Protein AF-A0A7J6T6F9-F1 (afdb_monomer)

Organism: Perkinsus olseni (NCBI:txid32597)

Mean predicted aligned error: 15.43 Å

Structure (mmCIF, N/CA/C/O backbone):
data_AF-A0A7J6T6F9-F1
#
_entry.id   AF-A0A7J6T6F9-F1
#
loop_
_atom_site.group_PDB
_atom_site.id
_atom_site.type_symbol
_atom_site.label_atom_id
_atom_site.label_alt_id
_atom_site.label_comp_id
_atom_site.label_asym_id
_atom_site.label_entity_id
_atom_site.label_seq_id
_atom_site.pdbx_PDB_ins_code
_atom_site.Cartn_x
_atom_site.Cartn_y
_atom_site.Cartn_z
_atom_site.occupancy
_atom_site.B_iso_or_equiv
_atom_site.auth_seq_id
_atom_site.auth_comp_id
_atom_site.auth_asym_id
_atom_site.auth_atom_id
_atom_site.pdbx_PDB_model_num
ATOM 1 N N . MET A 1 1 ? -1.668 -0.392 3.401 1.00 80.00 1 MET A N 1
ATOM 2 C CA . MET A 1 1 ? -1.603 -1.669 4.149 1.00 80.00 1 MET A CA 1
ATOM 3 C C . MET A 1 1 ? -0.186 -2.228 4.207 1.00 80.00 1 MET A C 1
ATOM 5 O O . MET A 1 1 ? 0.328 -2.312 5.306 1.00 80.00 1 MET A O 1
ATOM 9 N N . TYR A 1 2 ? 0.466 -2.540 3.078 1.00 86.12 2 TYR A N 1
ATOM 10 C CA . TYR A 1 2 ? 1.845 -3.069 3.055 1.00 86.12 2 TYR A CA 1
ATOM 11 C C . TYR A 1 2 ? 2.822 -2.257 3.925 1.00 86.12 2 TYR A C 1
ATOM 13 O O . TYR A 1 2 ? 3.372 -2.763 4.895 1.00 86.12 2 TYR A O 1
ATOM 21 N N . ILE A 1 3 ? 2.905 -0.954 3.649 1.00 82.88 3 ILE A N 1
ATOM 22 C CA . ILE A 1 3 ? 3.746 0.001 4.383 1.00 82.88 3 ILE A CA 1
ATOM 23 C C . ILE A 1 3 ? 3.411 0.053 5.879 1.00 82.88 3 ILE A C 1
ATOM 25 O O . ILE A 1 3 ? 4.302 0.201 6.700 1.00 82.88 3 ILE A O 1
ATOM 29 N N . LEU A 1 4 ? 2.136 -0.083 6.254 1.00 80.56 4 LEU A N 1
ATOM 30 C CA . LEU A 1 4 ? 1.734 -0.019 7.663 1.00 80.56 4 LEU A CA 1
ATOM 31 C C . LEU A 1 4 ? 2.262 -1.215 8.462 1.00 80.56 4 LEU A C 1
ATOM 33 O O . LEU A 1 4 ? 2.465 -1.095 9.663 1.00 80.56 4 LEU A O 1
ATOM 37 N N . LEU A 1 5 ? 2.462 -2.361 7.805 1.00 81.56 5 LEU A N 1
ATOM 38 C CA . LEU A 1 5 ? 2.899 -3.589 8.461 1.00 81.56 5 LEU A CA 1
ATOM 39 C C . LEU A 1 5 ? 4.427 -3.710 8.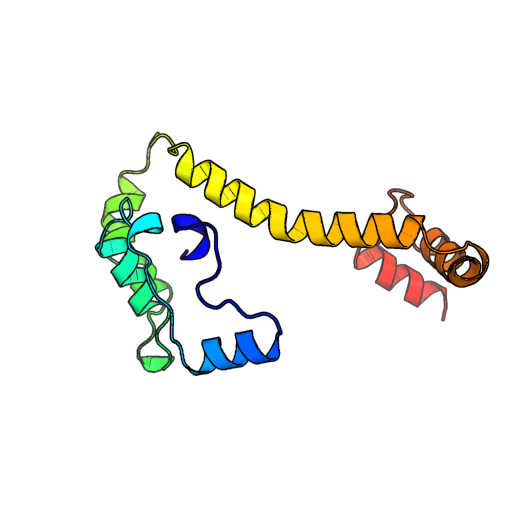522 1.00 81.56 5 LEU A C 1
ATOM 41 O O . LEU A 1 5 ? 4.932 -4.212 9.519 1.00 81.56 5 LEU A O 1
ATOM 45 N N . CYS A 1 6 ? 5.159 -3.231 7.509 1.00 80.38 6 CYS A N 1
ATOM 46 C CA . CYS A 1 6 ? 6.621 -3.388 7.440 1.00 80.38 6 CYS A CA 1
ATOM 47 C C . CYS A 1 6 ? 7.429 -2.079 7.351 1.00 80.38 6 CYS A C 1
ATOM 49 O O . CYS A 1 6 ? 8.649 -2.127 7.384 1.00 80.38 6 CYS A O 1
ATOM 51 N N . GLY A 1 7 ? 6.787 -0.913 7.222 1.00 77.19 7 GLY A N 1
ATOM 52 C CA . GLY A 1 7 ? 7.449 0.401 7.246 1.00 77.19 7 GLY A CA 1
ATOM 53 C C . GLY A 1 7 ? 8.022 0.908 5.915 1.00 77.19 7 GLY A C 1
ATOM 54 O O . GLY A 1 7 ? 8.529 2.025 5.875 1.00 77.19 7 GLY A O 1
ATOM 55 N N . TYR A 1 8 ? 7.920 0.150 4.817 1.00 80.44 8 TYR A N 1
ATOM 56 C CA . TYR A 1 8 ? 8.473 0.521 3.502 1.00 80.44 8 TYR A CA 1
ATOM 57 C C . TYR A 1 8 ? 7.535 0.159 2.337 1.00 80.44 8 TYR A C 1
ATOM 59 O O . TYR A 1 8 ? 6.661 -0.700 2.495 1.00 80.44 8 TYR A O 1
ATOM 67 N N . PRO A 1 9 ? 7.648 0.823 1.166 1.00 85.19 9 PRO A N 1
ATOM 68 C CA . PRO A 1 9 ? 6.782 0.549 0.022 1.00 85.19 9 PRO A CA 1
ATOM 69 C C . PRO A 1 9 ? 7.072 -0.821 -0.613 1.00 85.19 9 PRO A C 1
ATOM 71 O O . PRO A 1 9 ? 8.226 -1.241 -0.667 1.00 85.19 9 PRO A O 1
ATOM 74 N N . PRO A 1 10 ? 6.049 -1.510 -1.155 1.00 86.38 10 PRO A N 1
ATOM 75 C CA . PRO A 1 10 ? 6.233 -2.794 -1.839 1.00 86.38 10 PRO A CA 1
ATOM 76 C C . PRO A 1 10 ? 7.043 -2.678 -3.137 1.00 86.38 10 PRO A C 1
ATOM 78 O O . PRO A 1 10 ? 7.646 -3.655 -3.570 1.00 86.38 10 PRO A O 1
ATOM 81 N N . PHE A 1 11 ? 7.066 -1.488 -3.745 1.00 89.12 11 PHE A N 1
ATOM 82 C CA . PHE A 1 11 ? 7.842 -1.175 -4.940 1.00 89.12 11 PHE A CA 1
ATOM 83 C C . PHE A 1 11 ? 8.779 -0.014 -4.609 1.00 89.12 11 PHE A C 1
ATOM 85 O O . PHE A 1 11 ? 8.321 1.092 -4.325 1.00 89.12 11 PHE A O 1
ATOM 92 N N . TYR A 1 12 ? 10.083 -0.280 -4.616 1.00 82.00 12 TYR A N 1
ATOM 93 C CA . TYR A 1 12 ? 11.127 0.703 -4.332 1.00 82.00 12 TYR A CA 1
ATOM 94 C C . TYR A 1 12 ? 12.142 0.733 -5.475 1.00 82.00 12 TYR A C 1
ATOM 96 O O . TYR A 1 12 ? 12.514 -0.323 -5.989 1.00 82.00 12 TYR A O 1
ATOM 104 N N . GLY A 1 13 ? 12.603 1.917 -5.858 1.00 81.31 13 GLY A N 1
ATOM 105 C CA . GLY A 1 13 ? 13.594 2.143 -6.907 1.00 81.31 13 GLY A CA 1
ATOM 106 C C . GLY A 1 13 ? 14.325 3.458 -6.662 1.00 81.31 13 GLY A C 1
ATOM 107 O O . GLY A 1 13 ? 13.841 4.290 -5.893 1.00 81.31 13 GLY A O 1
ATOM 108 N N . GLU A 1 14 ? 15.494 3.617 -7.279 1.00 79.06 14 GLU A N 1
ATOM 109 C CA . GLU A 1 14 ? 16.302 4.837 -7.156 1.00 79.06 14 GLU A CA 1
ATOM 110 C C . GLU A 1 14 ? 15.696 5.985 -7.970 1.00 79.06 14 GLU A C 1
ATOM 112 O O . GLU A 1 14 ? 15.744 7.139 -7.548 1.00 79.06 14 GLU A O 1
ATOM 117 N N . THR A 1 15 ? 15.053 5.655 -9.095 1.00 85.00 15 THR A N 1
ATOM 118 C CA . THR A 1 15 ? 14.335 6.604 -9.948 1.00 85.00 15 THR A CA 1
ATOM 119 C C . THR A 1 15 ? 12.844 6.278 -10.053 1.00 85.00 15 THR A C 1
ATOM 121 O O . THR A 1 15 ? 12.412 5.136 -9.861 1.00 85.00 15 THR A O 1
ATOM 124 N N . ASP A 1 16 ? 12.038 7.269 -10.439 1.00 79.75 16 ASP A N 1
ATOM 125 C CA . ASP A 1 16 ? 10.609 7.068 -10.716 1.00 79.75 16 ASP A CA 1
ATOM 126 C C . ASP A 1 16 ? 10.380 6.050 -11.846 1.00 79.75 16 ASP A C 1
ATOM 128 O O . ASP A 1 16 ? 9.420 5.277 -11.809 1.00 79.75 16 ASP A O 1
ATOM 132 N N . ALA A 1 17 ? 11.289 5.992 -12.825 1.00 84.50 17 ALA A N 1
ATOM 133 C CA . ALA A 1 17 ? 11.247 5.009 -13.903 1.00 84.50 17 ALA A CA 1
ATOM 134 C C . ALA A 1 17 ? 11.423 3.573 -13.376 1.00 84.50 17 ALA A C 1
ATOM 136 O O . ALA A 1 17 ? 10.693 2.666 -13.794 1.00 84.50 17 ALA A O 1
ATOM 137 N N . ASP A 1 18 ? 12.322 3.365 -12.411 1.00 83.81 18 ASP A N 1
ATOM 138 C CA . ASP A 1 18 ? 12.527 2.061 -11.769 1.00 83.81 18 ASP A CA 1
ATOM 139 C C . ASP A 1 18 ? 11.307 1.644 -10.951 1.00 83.81 18 ASP A C 1
ATOM 141 O O . ASP A 1 18 ? 10.865 0.492 -11.012 1.00 83.81 18 ASP A O 1
ATOM 145 N N . VAL A 1 19 ? 10.729 2.592 -10.205 1.00 85.00 19 VAL A N 1
ATOM 146 C CA . VAL A 1 19 ? 9.508 2.364 -9.426 1.00 85.00 19 VAL A CA 1
ATOM 147 C C . VAL A 1 19 ? 8.362 1.967 -10.355 1.00 85.00 19 VAL A C 1
ATOM 149 O O . VAL A 1 19 ? 7.729 0.934 -10.131 1.00 85.00 19 VAL A O 1
ATOM 152 N N . LEU A 1 20 ? 8.125 2.722 -11.432 1.00 84.06 20 LEU A N 1
ATOM 153 C CA . LEU A 1 20 ? 7.079 2.422 -12.414 1.00 84.06 20 LEU A CA 1
ATOM 154 C C . LEU A 1 20 ? 7.296 1.069 -13.096 1.00 84.06 20 LEU A C 1
ATOM 156 O O . LEU A 1 20 ? 6.335 0.330 -13.314 1.00 84.06 20 LEU A O 1
ATOM 160 N N . THR A 1 21 ? 8.545 0.711 -13.390 1.00 86.62 21 THR A N 1
ATOM 161 C CA . THR A 1 21 ? 8.886 -0.600 -13.955 1.00 86.62 21 THR A CA 1
ATOM 162 C C . THR A 1 21 ? 8.525 -1.723 -12.985 1.00 86.62 21 THR A C 1
ATOM 164 O O . THR A 1 21 ? 7.849 -2.677 -13.371 1.00 86.62 21 THR A O 1
ATOM 167 N N . LYS A 1 22 ? 8.875 -1.594 -11.701 1.00 84.62 22 LYS A N 1
ATOM 168 C CA . LYS A 1 22 ? 8.527 -2.591 -10.674 1.00 84.62 22 LYS A CA 1
ATOM 169 C C . LYS A 1 22 ? 7.023 -2.682 -10.422 1.00 84.62 22 LYS A C 1
ATOM 171 O O . LYS A 1 22 ? 6.511 -3.787 -10.259 1.00 84.62 22 LYS A O 1
ATOM 176 N N . VAL A 1 23 ? 6.308 -1.556 -10.463 1.00 87.06 23 VAL A N 1
ATOM 177 C CA . VAL A 1 23 ? 4.837 -1.524 -10.384 1.00 87.06 23 VAL A CA 1
ATOM 178 C C . VAL A 1 23 ? 4.211 -2.273 -11.562 1.00 87.06 23 VAL A C 1
ATOM 180 O O . VAL A 1 23 ? 3.296 -3.067 -11.355 1.00 87.06 23 VAL A O 1
ATOM 183 N N . ARG A 1 24 ? 4.717 -2.070 -12.786 1.00 83.75 24 ARG A N 1
ATOM 184 C CA . ARG A 1 24 ? 4.236 -2.772 -13.991 1.00 83.75 24 ARG A CA 1
ATOM 185 C C . ARG A 1 24 ? 4.501 -4.273 -13.939 1.00 83.75 24 ARG A C 1
ATOM 187 O O . ARG A 1 24 ? 3.644 -5.049 -14.348 1.00 83.75 24 ARG A O 1
ATOM 194 N N . LEU A 1 25 ? 5.662 -4.674 -13.424 1.00 88.19 25 LEU A N 1
ATOM 195 C CA . LEU A 1 25 ? 6.001 -6.083 -13.221 1.00 88.19 25 LEU A CA 1
ATOM 196 C C . LEU A 1 25 ? 5.214 -6.713 -12.066 1.00 88.19 25 LEU A C 1
ATOM 198 O O . LEU A 1 25 ? 5.084 -7.930 -12.023 1.00 88.19 25 LEU A O 1
ATOM 202 N N . GLY A 1 26 ? 4.718 -5.906 -11.122 1.00 85.56 26 GLY A N 1
ATOM 203 C CA . GLY A 1 26 ? 3.978 -6.366 -9.946 1.00 85.56 26 GLY A CA 1
ATOM 204 C C . GLY A 1 26 ? 4.790 -7.233 -8.986 1.00 85.56 26 GLY A C 1
ATOM 205 O O . GLY A 1 26 ? 4.213 -7.900 -8.130 1.00 85.56 26 GLY A O 1
ATOM 206 N N . ASN A 1 27 ? 6.118 -7.220 -9.106 1.00 84.12 27 ASN A N 1
ATOM 207 C CA . ASN A 1 27 ? 7.005 -8.004 -8.260 1.00 84.12 27 ASN A CA 1
ATOM 208 C C . ASN A 1 27 ? 7.253 -7.270 -6.939 1.00 84.12 27 ASN A C 1
ATOM 210 O O . ASN A 1 27 ? 7.879 -6.212 -6.913 1.00 84.12 27 ASN A O 1
ATOM 214 N N . TYR A 1 28 ? 6.785 -7.859 -5.843 1.00 89.00 28 TYR A N 1
ATOM 215 C CA . TYR A 1 28 ? 7.071 -7.440 -4.472 1.00 89.00 28 TYR A CA 1
ATOM 216 C C . TYR A 1 28 ? 7.294 -8.684 -3.601 1.00 89.00 28 TYR A C 1
ATOM 218 O O . TYR A 1 28 ? 6.831 -9.779 -3.925 1.00 89.00 28 TYR A O 1
ATOM 226 N N . THR A 1 29 ? 8.005 -8.532 -2.484 1.00 89.00 29 THR A N 1
ATOM 227 C CA . THR A 1 29 ? 8.449 -9.666 -1.659 1.00 89.00 29 THR A CA 1
ATOM 228 C C . THR A 1 29 ? 8.226 -9.412 -0.180 1.00 89.00 29 THR A C 1
ATOM 230 O O . THR A 1 29 ? 8.624 -8.374 0.334 1.00 89.00 29 THR A O 1
ATOM 233 N N . PHE A 1 30 ? 7.704 -10.402 0.537 1.00 89.88 30 PHE A N 1
ATOM 234 C CA . PHE A 1 30 ? 7.607 -10.359 1.994 1.00 89.88 30 PHE A CA 1
ATOM 235 C C . PHE A 1 30 ? 8.922 -10.845 2.620 1.00 89.88 30 PHE A C 1
ATOM 237 O O . PHE A 1 30 ? 9.105 -12.048 2.798 1.00 89.88 30 PHE A O 1
ATOM 244 N N . ASN A 1 31 ? 9.851 -9.931 2.918 1.00 86.94 31 ASN A N 1
ATOM 245 C CA . ASN A 1 31 ? 11.122 -10.286 3.560 1.00 86.94 31 ASN A CA 1
ATOM 246 C C . ASN A 1 31 ? 10.870 -10.964 4.920 1.00 86.94 31 ASN A C 1
ATOM 248 O O . ASN A 1 31 ? 10.166 -10.422 5.771 1.00 86.94 31 ASN A O 1
ATOM 252 N N . ALA A 1 32 ? 11.449 -12.147 5.135 1.00 83.50 32 ALA A N 1
ATOM 253 C CA . ALA A 1 32 ? 11.227 -12.942 6.338 1.00 83.50 32 ALA A CA 1
ATOM 254 C C . ALA A 1 32 ? 11.574 -12.197 7.640 1.00 83.50 32 ALA A C 1
ATOM 256 O O . ALA A 1 32 ? 10.902 -12.421 8.644 1.00 83.50 32 ALA A O 1
ATOM 257 N N . ALA A 1 33 ? 12.572 -11.304 7.624 1.00 83.88 33 ALA A N 1
ATOM 258 C CA . ALA A 1 33 ? 12.963 -10.527 8.800 1.00 83.88 33 ALA A CA 1
ATOM 259 C C . ALA A 1 33 ? 11.862 -9.538 9.225 1.00 83.88 33 ALA A C 1
ATOM 261 O O . ALA A 1 33 ? 11.422 -9.562 10.374 1.00 83.88 33 ALA A O 1
ATOM 262 N N . ASP A 1 34 ? 11.354 -8.740 8.284 1.00 80.38 34 ASP A N 1
ATOM 263 C CA . ASP A 1 34 ? 10.373 -7.681 8.571 1.00 80.38 34 ASP A CA 1
ATOM 264 C C . ASP A 1 34 ? 8.952 -8.232 8.756 1.00 80.38 34 ASP A C 1
ATOM 266 O O . ASP A 1 34 ? 8.108 -7.628 9.415 1.00 80.38 34 ASP A O 1
ATOM 270 N N . TRP A 1 35 ? 8.670 -9.398 8.166 1.00 87.56 35 TRP A N 1
ATOM 271 C CA . TRP A 1 35 ? 7.333 -9.989 8.112 1.00 87.56 35 TRP A CA 1
ATOM 272 C C . TRP A 1 35 ? 7.138 -11.186 9.053 1.00 87.56 35 TRP A C 1
ATOM 274 O O . TRP A 1 35 ? 6.116 -11.878 8.960 1.00 87.56 35 TRP A O 1
ATOM 284 N N . LYS A 1 36 ? 8.088 -11.436 9.966 1.00 82.81 36 LYS A N 1
ATOM 285 C CA . LYS A 1 36 ? 8.030 -12.536 10.944 1.00 82.81 36 LYS A CA 1
ATOM 286 C C . LYS A 1 36 ? 6.819 -12.436 11.880 1.00 82.81 36 LYS A C 1
ATOM 288 O O . LYS A 1 36 ? 6.202 -13.450 12.181 1.00 82.81 36 LYS A O 1
ATOM 293 N N . GLY A 1 37 ? 6.466 -11.223 12.313 1.00 80.44 37 GLY A N 1
ATOM 294 C CA . GLY A 1 37 ? 5.330 -10.967 13.213 1.00 80.44 37 GLY A CA 1
ATOM 295 C C . GLY A 1 37 ? 3.979 -10.797 12.509 1.00 80.44 37 GLY A C 1
ATOM 296 O O . GLY A 1 37 ? 2.954 -10.615 13.162 1.00 80.44 37 GLY A O 1
ATOM 297 N N . VAL A 1 38 ? 3.953 -10.832 11.175 1.00 84.44 38 VAL A N 1
ATOM 298 C CA . VAL A 1 38 ? 2.742 -10.576 10.391 1.00 84.44 38 VAL A CA 1
ATOM 299 C C . VAL A 1 38 ? 2.087 -11.898 9.998 1.00 84.44 38 VAL A C 1
ATOM 301 O O . VAL A 1 38 ? 2.692 -12.712 9.299 1.00 84.44 38 VAL A O 1
ATOM 304 N N . SER A 1 39 ? 0.828 -12.083 10.404 1.00 89.38 39 SER A N 1
ATOM 305 C CA . SER A 1 39 ? 0.029 -13.278 10.096 1.00 89.38 39 SER A CA 1
ATOM 306 C C . SER A 1 39 ? -0.106 -13.523 8.592 1.00 89.38 39 SER A C 1
ATOM 308 O O . SER A 1 39 ? -0.263 -12.568 7.825 1.00 89.38 39 SER A O 1
ATOM 310 N N . ASP A 1 40 ? -0.169 -14.789 8.182 1.00 89.94 40 ASP A N 1
ATOM 311 C CA . ASP A 1 40 ? -0.323 -15.152 6.770 1.00 89.94 40 ASP A CA 1
ATOM 312 C C . ASP A 1 40 ? -1.627 -14.639 6.148 1.00 89.94 40 ASP A C 1
ATOM 314 O O . ASP A 1 40 ? -1.601 -14.197 5.002 1.00 89.94 40 ASP A O 1
ATOM 318 N N . ASP A 1 41 ? -2.714 -14.534 6.920 1.00 90.50 41 ASP A N 1
ATOM 319 C CA . ASP A 1 41 ? -3.973 -13.912 6.477 1.00 90.50 41 ASP A CA 1
ATOM 320 C C . ASP A 1 41 ? -3.788 -12.449 6.030 1.00 90.50 41 ASP A C 1
ATOM 322 O O . ASP A 1 41 ? -4.435 -11.979 5.092 1.00 90.50 41 ASP A O 1
ATOM 326 N N . ALA A 1 42 ? -2.893 -11.708 6.693 1.00 89.50 42 ALA A N 1
ATOM 327 C CA . ALA A 1 42 ? -2.591 -10.318 6.345 1.00 89.50 42 ALA A CA 1
ATOM 328 C C . ALA A 1 42 ? -1.820 -10.245 5.024 1.00 89.50 42 ALA A C 1
ATOM 330 O O . ALA A 1 42 ? -2.101 -9.401 4.169 1.00 89.50 42 ALA A O 1
ATOM 331 N N . LYS A 1 43 ? -0.845 -11.149 4.858 1.00 92.00 43 LYS A N 1
ATOM 332 C CA . LYS A 1 43 ? -0.058 -11.281 3.628 1.00 92.00 43 LYS A CA 1
ATOM 333 C C . LYS A 1 43 ? -0.952 -11.706 2.468 1.00 92.00 43 LYS A C 1
ATOM 335 O O . LYS A 1 43 ? -0.796 -11.179 1.370 1.00 92.00 43 LYS A O 1
ATOM 340 N N . ASP A 1 44 ? -1.900 -12.613 2.699 1.00 94.19 44 ASP A N 1
ATOM 341 C CA . ASP A 1 44 ? -2.857 -13.044 1.681 1.00 94.19 44 ASP A CA 1
ATOM 342 C C . ASP A 1 44 ? -3.749 -11.893 1.208 1.00 94.19 44 ASP A C 1
ATOM 344 O O . ASP A 1 44 ? -3.821 -11.637 0.005 1.00 94.19 44 ASP A O 1
ATOM 348 N N . LEU A 1 45 ? -4.308 -11.101 2.130 1.00 93.81 45 LEU A N 1
ATOM 349 C CA . LEU A 1 45 ? -5.089 -9.918 1.760 1.00 93.81 45 LEU A CA 1
ATOM 350 C C . LEU A 1 45 ? -4.280 -8.947 0.889 1.00 93.81 45 LEU A C 1
ATOM 352 O O . LEU A 1 45 ? -4.765 -8.472 -0.137 1.00 93.81 45 LEU A O 1
ATOM 356 N N . ILE A 1 46 ? -3.021 -8.689 1.253 1.00 93.56 46 ILE A N 1
ATOM 357 C CA . ILE A 1 46 ? -2.121 -7.864 0.438 1.00 93.56 46 ILE A CA 1
ATOM 358 C C . ILE A 1 46 ? -1.938 -8.465 -0.958 1.00 93.56 46 ILE A C 1
ATOM 360 O O . ILE A 1 46 ? -1.992 -7.722 -1.938 1.00 93.56 46 ILE A O 1
ATOM 364 N N . ARG A 1 47 ? -1.768 -9.790 -1.079 1.00 94.56 47 ARG A N 1
ATOM 365 C CA . ARG A 1 47 ? -1.663 -10.461 -2.387 1.00 94.56 47 ARG A CA 1
ATOM 366 C C . ARG A 1 47 ? -2.909 -10.304 -3.240 1.00 94.56 47 ARG A C 1
ATOM 368 O O . ARG A 1 47 ? -2.782 -10.150 -4.452 1.00 94.56 47 ARG A O 1
ATOM 375 N N . LYS A 1 48 ? -4.095 -10.325 -2.636 1.00 93.88 48 LYS A N 1
ATOM 376 C CA . LYS A 1 48 ? -5.360 -10.096 -3.346 1.00 93.88 48 LYS A CA 1
ATOM 377 C C . LYS A 1 48 ? -5.553 -8.631 -3.757 1.00 93.88 48 LYS A C 1
ATOM 379 O O . LYS A 1 48 ? -6.127 -8.367 -4.811 1.00 93.88 48 LYS A O 1
ATOM 384 N N . LEU A 1 49 ? -5.037 -7.682 -2.974 1.00 93.56 49 LEU A N 1
ATOM 385 C CA . LEU A 1 49 ? -5.094 -6.244 -3.271 1.00 93.56 49 LEU A CA 1
ATOM 386 C C . LEU A 1 49 ? -4.056 -5.789 -4.308 1.00 93.56 49 LEU A C 1
ATOM 388 O O . LEU A 1 49 ? -4.313 -4.852 -5.058 1.00 93.56 49 LEU A O 1
ATOM 392 N N . LEU A 1 50 ? -2.893 -6.441 -4.367 1.00 93.19 50 LEU A N 1
ATOM 393 C CA . LEU A 1 50 ? -1.789 -6.090 -5.269 1.00 93.19 50 LEU A CA 1
ATOM 394 C C . LEU A 1 50 ? -1.724 -6.979 -6.522 1.00 93.19 50 LEU A C 1
ATOM 396 O O . LEU A 1 50 ? -0.671 -7.102 -7.145 1.00 93.19 50 LEU A O 1
ATOM 400 N N . LYS A 1 51 ? -2.846 -7.588 -6.931 1.00 92.06 51 LYS A N 1
ATOM 401 C CA . LYS A 1 51 ? -2.925 -8.286 -8.222 1.00 92.06 51 LYS A CA 1
ATOM 402 C C . LYS A 1 51 ? -2.705 -7.308 -9.380 1.00 92.06 51 LYS A C 1
ATOM 404 O O . LYS A 1 51 ? -3.337 -6.246 -9.441 1.00 92.06 51 LYS A O 1
ATOM 409 N N . ILE A 1 52 ? -1.823 -7.705 -10.304 1.00 90.50 52 ILE A N 1
ATOM 410 C CA . ILE A 1 52 ? -1.483 -6.944 -11.517 1.00 90.50 52 ILE A CA 1
ATOM 411 C C . ILE A 1 52 ? -2.733 -6.733 -12.359 1.00 90.50 52 ILE A C 1
ATOM 413 O O . ILE A 1 52 ? -3.097 -5.596 -12.647 1.00 90.50 52 ILE A O 1
ATOM 417 N N . ASN A 1 53 ? -3.414 -7.829 -12.698 1.00 89.62 53 ASN A N 1
ATOM 418 C CA . ASN A 1 53 ? -4.666 -7.781 -13.429 1.00 89.62 53 ASN A CA 1
ATOM 419 C C . ASN A 1 53 ? -5.766 -7.181 -12.535 1.00 89.62 53 ASN A C 1
ATOM 421 O O . ASN A 1 53 ? -6.101 -7.781 -11.508 1.00 89.62 53 ASN A O 1
ATOM 425 N N . PRO A 1 54 ? -6.363 -6.034 -12.909 1.00 89.12 54 PRO A N 1
ATOM 426 C CA . PRO A 1 54 ? -7.415 -5.403 -12.118 1.00 89.12 54 PRO A CA 1
ATOM 427 C C . PRO A 1 54 ? -8.650 -6.286 -11.927 1.00 89.12 54 PRO A C 1
ATOM 429 O O . PRO A 1 54 ? -9.333 -6.141 -10.922 1.00 89.12 54 PRO A O 1
ATOM 432 N N . ARG A 1 55 ? -8.929 -7.210 -12.858 1.00 91.75 55 ARG A N 1
ATOM 433 C CA . ARG A 1 55 ? -10.084 -8.122 -12.767 1.00 91.75 55 ARG A CA 1
ATOM 434 C C . ARG A 1 55 ? -9.929 -9.180 -11.676 1.00 91.75 55 ARG A C 1
ATOM 436 O O . ARG A 1 55 ? -10.925 -9.619 -11.117 1.00 91.75 55 ARG A O 1
ATOM 443 N N . ASP A 1 56 ? -8.690 -9.551 -11.363 1.00 91.75 56 ASP A N 1
ATOM 444 C CA . ASP A 1 56 ? -8.372 -10.519 -10.307 1.00 91.75 56 ASP A CA 1
ATOM 445 C C . ASP A 1 56 ? -8.143 -9.830 -8.952 1.00 91.75 56 ASP A C 1
ATOM 447 O O . ASP A 1 56 ? -7.961 -10.492 -7.925 1.00 91.75 56 ASP A O 1
ATOM 451 N N . ARG A 1 57 ? -8.095 -8.491 -8.952 1.00 95.62 57 ARG A N 1
ATOM 452 C CA . ARG A 1 57 ? -7.878 -7.674 -7.764 1.00 95.62 57 ARG A CA 1
ATOM 453 C C . ARG A 1 57 ? -9.160 -7.588 -6.960 1.00 95.62 57 ARG A C 1
ATOM 455 O O . ARG A 1 57 ? -10.233 -7.345 -7.503 1.00 95.62 57 ARG A O 1
ATOM 462 N N . TYR A 1 58 ? -9.026 -7.727 -5.648 1.00 94.81 58 TYR A N 1
ATOM 463 C CA . TYR A 1 58 ? -10.170 -7.566 -4.764 1.00 94.81 58 TYR A CA 1
ATOM 464 C C . TYR A 1 58 ? -10.777 -6.170 -4.869 1.00 94.81 58 TYR A C 1
ATOM 466 O O . TYR A 1 58 ? -10.068 -5.160 -4.836 1.00 94.81 58 TYR A O 1
ATOM 474 N N . THR A 1 59 ? -12.105 -6.131 -4.922 1.00 93.38 59 THR A N 1
ATOM 475 C CA . THR A 1 59 ? -12.871 -4.911 -4.680 1.00 93.38 59 THR A CA 1
ATOM 476 C C . THR A 1 59 ? -12.753 -4.497 -3.212 1.00 93.38 59 THR A C 1
ATOM 478 O O . THR A 1 59 ? -12.375 -5.292 -2.345 1.00 93.38 59 THR A O 1
ATOM 481 N N . ALA A 1 60 ? -13.110 -3.247 -2.908 1.00 89.00 60 ALA A N 1
ATOM 482 C CA . ALA A 1 60 ? -13.137 -2.763 -1.529 1.00 89.00 60 ALA A CA 1
ATOM 483 C C . ALA A 1 60 ? -14.046 -3.627 -0.631 1.00 89.00 60 ALA A C 1
ATOM 485 O O . ALA A 1 60 ? -13.670 -3.961 0.490 1.00 89.00 60 ALA A O 1
ATOM 486 N N . GLU A 1 61 ? -15.200 -4.054 -1.149 1.00 88.19 61 GLU A N 1
ATOM 487 C CA . GLU A 1 61 ? -16.138 -4.931 -0.443 1.00 88.19 61 GLU A CA 1
ATOM 488 C C . GLU A 1 61 ? -15.552 -6.328 -0.185 1.00 88.19 61 GLU A C 1
ATOM 490 O O . GLU A 1 61 ? -15.647 -6.853 0.925 1.00 88.19 61 GLU A O 1
ATOM 495 N N . GLN A 1 62 ? -14.887 -6.927 -1.178 1.00 88.50 62 GLN A N 1
ATOM 496 C CA . GLN A 1 62 ? -14.216 -8.220 -1.007 1.00 88.50 62 GLN A CA 1
ATOM 497 C C . GLN A 1 62 ? -13.076 -8.136 0.016 1.00 88.50 62 GLN A C 1
ATOM 499 O O . GLN A 1 62 ? -12.886 -9.053 0.814 1.00 88.50 62 GLN A O 1
ATOM 504 N N . ALA A 1 63 ? -12.332 -7.026 0.023 1.00 90.25 63 ALA A N 1
ATOM 505 C CA . ALA A 1 63 ? -11.269 -6.779 0.990 1.00 90.25 63 ALA A CA 1
ATOM 506 C C . ALA A 1 63 ? -11.808 -6.604 2.418 1.00 90.25 63 ALA A C 1
ATOM 508 O O . ALA A 1 63 ? -11.249 -7.180 3.351 1.00 90.25 63 ALA A O 1
ATOM 509 N N . LEU A 1 64 ? -12.913 -5.868 2.586 1.00 85.69 64 LEU A N 1
ATOM 510 C CA . LEU A 1 64 ? -13.581 -5.683 3.878 1.00 85.69 64 LEU A CA 1
ATOM 511 C C . LEU A 1 64 ? -14.080 -7.017 4.457 1.00 85.69 64 LEU A C 1
ATOM 513 O O . LEU A 1 64 ? -13.986 -7.254 5.660 1.00 85.69 64 LEU A O 1
ATOM 517 N N . ASN A 1 65 ? -14.545 -7.914 3.587 1.00 86.62 65 ASN A N 1
ATOM 518 C CA . ASN A 1 65 ? -15.029 -9.242 3.957 1.00 86.62 65 ASN A CA 1
ATOM 519 C C . ASN A 1 65 ? -13.927 -10.307 4.091 1.00 86.62 65 ASN A C 1
ATOM 521 O O . ASN A 1 65 ? -14.226 -11.467 4.391 1.00 86.62 65 ASN A O 1
ATOM 525 N N . HIS A 1 66 ? -12.657 -9.950 3.896 1.00 92.31 66 HIS A N 1
ATOM 526 C CA . HIS A 1 66 ? -11.552 -10.892 4.025 1.00 92.31 66 HIS A CA 1
ATOM 527 C C . HIS A 1 66 ? -11.359 -11.359 5.476 1.00 92.31 66 HIS A C 1
ATOM 529 O O . HIS A 1 66 ? -11.521 -10.576 6.414 1.00 92.31 66 HIS A O 1
ATOM 535 N N . LEU A 1 67 ? -10.937 -12.617 5.661 1.00 88.75 67 LEU A N 1
ATOM 536 C CA . LEU A 1 67 ? -10.730 -13.250 6.974 1.00 88.75 67 LEU A CA 1
ATOM 537 C C . LEU A 1 67 ? -9.872 -12.400 7.913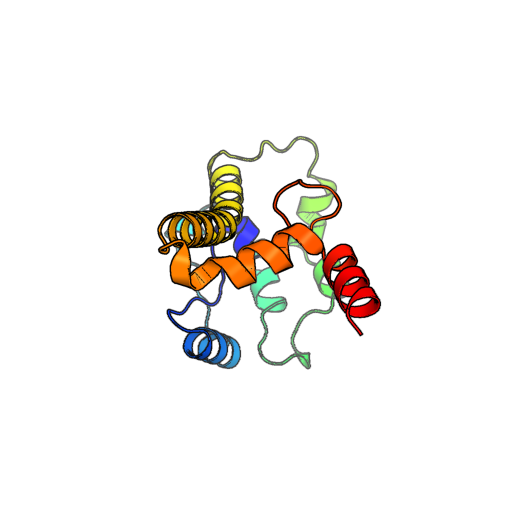 1.00 88.75 67 LEU A C 1
ATOM 539 O O . LEU A 1 67 ? -10.223 -12.231 9.076 1.00 88.75 67 LEU A O 1
ATOM 543 N N . TRP A 1 68 ? -8.791 -11.806 7.400 1.00 88.94 68 TRP A N 1
ATOM 544 C CA . TRP A 1 68 ? -7.928 -10.931 8.196 1.00 88.94 68 TRP A CA 1
ATOM 545 C C . TRP A 1 68 ? -8.693 -9.749 8.806 1.00 88.94 68 TRP A C 1
ATOM 547 O O . TRP A 1 68 ? -8.608 -9.519 10.010 1.00 88.94 68 TRP A O 1
ATOM 557 N N . VAL A 1 69 ? -9.484 -9.034 7.998 1.00 84.69 69 VAL A N 1
ATOM 558 C CA . VAL A 1 69 ? -10.260 -7.873 8.458 1.00 84.69 69 VAL A CA 1
ATOM 559 C C . VAL A 1 69 ? -11.386 -8.334 9.375 1.00 84.69 69 VAL A C 1
ATOM 561 O O . VAL A 1 69 ? -11.501 -7.844 10.494 1.00 84.69 69 VAL A O 1
ATOM 564 N N . ARG A 1 70 ? -12.160 -9.341 8.961 1.00 81.75 70 ARG A N 1
ATOM 565 C CA . ARG A 1 70 ? -13.291 -9.863 9.739 1.00 81.75 70 ARG A CA 1
ATOM 566 C C . ARG A 1 70 ? -12.893 -10.445 11.090 1.00 81.75 70 ARG A C 1
ATOM 568 O O . ARG A 1 70 ? -13.653 -10.315 12.038 1.00 81.75 70 ARG A O 1
ATOM 575 N N . ASN A 1 71 ? -11.726 -11.073 11.205 1.00 78.94 71 ASN A N 1
ATOM 576 C CA . ASN A 1 71 ? -11.306 -11.715 12.451 1.00 78.94 71 ASN A CA 1
ATOM 577 C C . ASN A 1 71 ? -10.528 -10.772 13.376 1.00 78.94 71 ASN A C 1
ATOM 579 O O . ASN A 1 71 ? -10.497 -11.009 14.586 1.00 78.94 71 ASN A O 1
ATOM 583 N N . LYS A 1 72 ? -9.878 -9.733 12.831 1.00 70.31 72 LYS A N 1
ATOM 584 C CA . LYS A 1 72 ? -9.045 -8.799 13.606 1.00 70.31 72 LYS A CA 1
ATOM 585 C C . LYS A 1 72 ? -9.741 -7.472 13.908 1.00 70.31 72 LYS A C 1
ATOM 587 O O . LYS A 1 72 ? -9.556 -6.973 15.011 1.00 70.31 72 LYS A O 1
ATOM 592 N N . ALA A 1 73 ? -10.574 -6.935 13.012 1.00 60.66 73 ALA A N 1
ATOM 593 C CA . ALA A 1 73 ? -11.274 -5.667 13.243 1.00 60.66 73 ALA A CA 1
ATOM 594 C C . ALA A 1 73 ? -12.254 -5.715 14.436 1.00 60.66 73 ALA A C 1
ATOM 596 O O . ALA A 1 73 ? -12.212 -4.800 15.253 1.00 60.66 73 ALA A O 1
ATOM 597 N N . PRO A 1 74 ? -13.056 -6.782 14.645 1.00 57.56 74 PRO A N 1
ATOM 598 C CA . PRO A 1 74 ? -13.962 -6.860 15.798 1.00 57.56 74 PRO A CA 1
ATOM 599 C C . PRO A 1 74 ? -13.253 -7.132 17.132 1.00 57.56 74 PRO A C 1
ATOM 601 O O . PRO A 1 74 ? -13.849 -6.958 18.188 1.00 57.56 74 PRO A O 1
ATOM 604 N N . LYS A 1 75 ? -11.993 -7.592 17.096 1.00 55.12 75 LYS A N 1
ATOM 605 C CA . LYS A 1 75 ? -11.184 -7.925 18.283 1.00 55.12 75 LYS A CA 1
ATOM 606 C C . LYS A 1 75 ? -10.168 -6.836 18.640 1.00 55.12 75 LYS A C 1
ATOM 608 O O . LYS A 1 75 ? -9.424 -6.990 19.604 1.00 55.12 75 LYS A O 1
ATOM 613 N N . ALA A 1 76 ? -10.113 -5.750 17.872 1.00 58.97 76 ALA A N 1
ATOM 614 C CA . ALA A 1 76 ? -9.191 -4.643 18.085 1.00 58.97 76 ALA A CA 1
ATOM 615 C C . ALA A 1 76 ? -9.749 -3.650 19.122 1.00 58.97 76 ALA A C 1
ATOM 617 O O . ALA A 1 76 ? -10.040 -2.504 18.801 1.00 58.97 76 ALA A O 1
ATOM 618 N N . GLN A 1 77 ? -9.907 -4.078 20.375 1.00 50.22 77 GLN A N 1
ATOM 619 C CA . GLN A 1 77 ? -10.060 -3.154 21.502 1.00 50.22 77 GLN A CA 1
ATOM 620 C C . GLN A 1 77 ? -8.813 -3.241 22.378 1.00 50.22 77 GLN A C 1
ATOM 622 O O . GLN A 1 77 ? -8.497 -4.300 22.908 1.00 50.22 77 GLN A O 1
ATOM 627 N N . GLY A 1 78 ? -8.080 -2.130 22.492 1.00 53.44 78 GLY A N 1
ATOM 628 C CA . GLY A 1 78 ? -6.946 -2.016 23.413 1.00 53.44 78 GLY A CA 1
ATOM 629 C C . GLY A 1 78 ? -5.720 -2.869 23.073 1.00 53.44 78 GLY A C 1
ATOM 630 O O . GLY A 1 78 ? -4.883 -3.064 23.949 1.00 53.44 78 GLY A O 1
ATOM 631 N N . ALA A 1 79 ? -5.587 -3.374 21.839 1.00 56.19 79 ALA A N 1
ATOM 632 C CA . ALA A 1 79 ? -4.368 -4.062 21.419 1.00 56.19 79 ALA A CA 1
ATOM 633 C C . ALA A 1 79 ? -3.180 -3.080 21.520 1.00 56.19 79 ALA A C 1
ATOM 635 O O . ALA A 1 79 ? -3.198 -2.058 20.825 1.00 56.19 79 ALA A O 1
ATOM 636 N N . PRO A 1 80 ? -2.173 -3.344 22.376 1.00 54.06 80 PRO A N 1
ATOM 637 C CA . PRO A 1 80 ? -1.001 -2.491 22.450 1.00 54.06 80 PRO A CA 1
ATOM 638 C C . PRO A 1 80 ? -0.297 -2.539 21.096 1.00 54.06 80 PRO A C 1
ATOM 640 O O . PRO A 1 80 ? 0.054 -3.614 20.614 1.00 54.06 80 PRO A O 1
ATOM 643 N N . LEU A 1 81 ? -0.115 -1.376 20.471 1.00 57.62 81 LEU A N 1
ATOM 644 C CA . LEU A 1 81 ? 0.759 -1.254 19.310 1.00 57.62 81 LEU A CA 1
ATOM 645 C C . LEU A 1 81 ? 2.178 -1.572 19.791 1.00 57.62 81 LEU A C 1
ATOM 647 O O . LEU A 1 81 ? 2.741 -0.836 20.602 1.00 57.62 81 LEU A O 1
ATOM 651 N N . GLU A 1 82 ? 2.738 -2.691 19.343 1.00 61.03 82 GLU A N 1
ATOM 652 C CA . GLU A 1 82 ? 4.095 -3.087 19.706 1.00 61.03 82 GLU A CA 1
ATOM 653 C C . GLU A 1 82 ? 5.090 -2.067 19.133 1.00 61.03 82 GLU A C 1
ATOM 655 O O . GLU A 1 82 ? 4.884 -1.510 18.050 1.00 61.03 82 GLU A O 1
ATOM 660 N N . GLY A 1 83 ? 6.198 -1.826 19.843 1.00 58.62 83 GLY A N 1
ATOM 661 C CA . GLY A 1 83 ? 7.164 -0.775 19.496 1.00 58.62 83 GLY A CA 1
ATOM 662 C C . GLY A 1 83 ? 7.653 -0.826 18.043 1.00 58.62 83 GLY A C 1
ATOM 663 O O . GLY A 1 83 ? 7.792 0.218 17.413 1.00 58.62 83 GLY A O 1
ATOM 664 N N . ALA A 1 84 ? 7.805 -2.022 17.464 1.00 62.06 84 ALA A N 1
ATOM 665 C CA . ALA A 1 84 ? 8.198 -2.197 16.064 1.00 62.06 84 ALA A CA 1
ATOM 666 C C . ALA A 1 84 ? 7.173 -1.618 15.067 1.0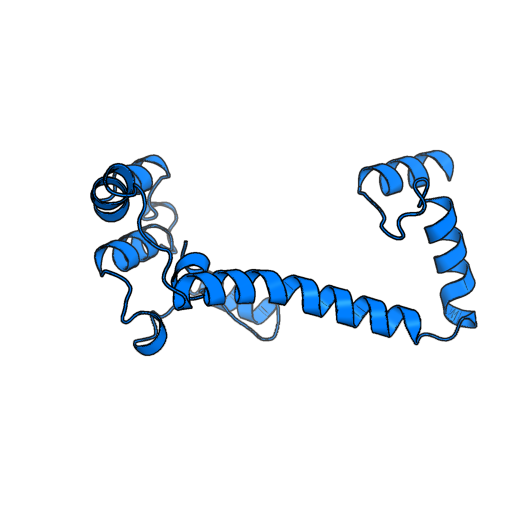0 62.06 84 ALA A C 1
ATOM 668 O O . ALA A 1 84 ? 7.550 -1.041 14.050 1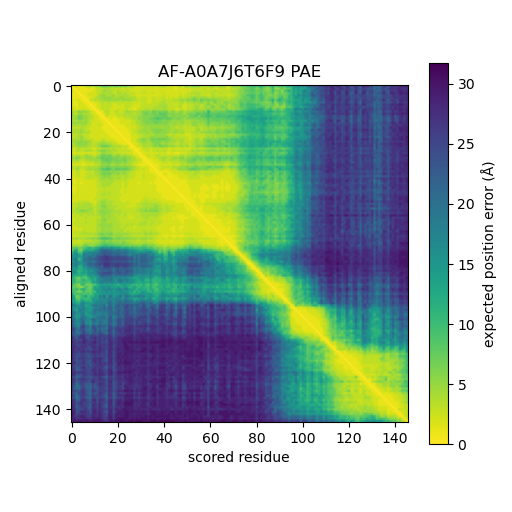.00 62.06 84 ALA A O 1
ATOM 669 N N . GLN A 1 85 ? 5.873 -1.709 15.361 1.00 62.03 85 GLN A N 1
ATOM 670 C CA . GLN A 1 85 ? 4.817 -1.157 14.503 1.00 62.03 85 GLN A CA 1
ATOM 671 C C . GLN A 1 85 ? 4.782 0.375 14.589 1.00 62.03 85 GLN A C 1
ATOM 673 O O . GLN A 1 85 ? 4.560 1.050 13.583 1.00 62.03 85 GLN A O 1
ATOM 678 N N . ILE A 1 86 ? 5.065 0.932 15.773 1.00 65.00 86 ILE A N 1
ATOM 679 C CA . ILE A 1 86 ? 5.204 2.380 15.980 1.00 65.00 86 ILE A CA 1
ATOM 680 C C . ILE A 1 86 ? 6.446 2.916 15.255 1.00 65.00 86 ILE A C 1
ATOM 682 O O . ILE A 1 86 ? 6.359 3.949 14.592 1.00 65.00 86 ILE A O 1
ATOM 686 N N . GLU A 1 87 ? 7.583 2.221 15.333 1.00 67.06 87 GLU A N 1
ATOM 687 C CA . GLU A 1 87 ? 8.809 2.600 14.617 1.00 67.06 87 GLU A CA 1
ATOM 688 C C . GLU A 1 87 ? 8.648 2.511 13.093 1.00 67.06 87 GLU A C 1
ATOM 690 O O . GLU A 1 87 ? 9.114 3.398 12.375 1.00 67.06 87 GLU A O 1
ATOM 695 N N . ASN A 1 88 ? 7.892 1.534 12.587 1.00 67.94 88 ASN A N 1
ATOM 696 C CA . ASN A 1 88 ? 7.518 1.467 11.171 1.00 67.94 88 ASN A CA 1
ATOM 697 C C . ASN A 1 88 ? 6.641 2.661 10.758 1.00 67.94 88 ASN A C 1
ATOM 699 O O . ASN A 1 88 ? 6.853 3.258 9.699 1.00 67.94 88 ASN A O 1
ATOM 703 N N . LEU A 1 89 ? 5.698 3.073 11.614 1.00 62.72 89 LEU A N 1
ATOM 704 C CA . LEU A 1 89 ? 4.866 4.257 11.381 1.00 62.72 89 LEU A CA 1
ATOM 705 C C . LEU A 1 89 ? 5.694 5.557 11.398 1.00 62.72 89 LEU A C 1
ATOM 707 O O . LEU A 1 89 ? 5.486 6.448 10.568 1.00 62.72 89 LEU A O 1
ATOM 711 N N . LYS A 1 90 ? 6.650 5.670 12.330 1.00 63.38 90 LYS A N 1
ATOM 712 C CA . LYS A 1 90 ? 7.590 6.799 12.422 1.00 63.38 90 LYS A CA 1
ATOM 713 C C . LYS A 1 90 ? 8.516 6.860 11.209 1.00 63.38 90 LYS A C 1
ATOM 715 O O . LYS A 1 90 ? 8.671 7.940 10.640 1.00 63.38 90 LYS A O 1
ATOM 720 N N . SER A 1 91 ? 9.064 5.722 10.788 1.00 62.34 91 SER A N 1
ATOM 721 C CA . SER A 1 91 ? 9.915 5.590 9.598 1.00 62.34 91 SER A CA 1
ATOM 722 C C . SER A 1 91 ? 9.168 5.972 8.319 1.00 62.34 91 SER A C 1
ATOM 724 O O . SER A 1 91 ? 9.697 6.708 7.489 1.00 62.34 91 SER A O 1
ATOM 726 N N . PHE A 1 92 ? 7.893 5.593 8.190 1.00 62.28 92 PHE A N 1
ATOM 727 C CA . PHE A 1 92 ? 7.063 6.046 7.074 1.00 62.28 92 PHE A CA 1
ATOM 728 C C . PHE A 1 92 ? 6.853 7.570 7.080 1.00 62.28 92 PHE A C 1
ATOM 730 O O . PHE A 1 92 ? 6.933 8.227 6.041 1.00 62.28 92 PHE A O 1
ATOM 737 N N . ARG A 1 93 ? 6.627 8.169 8.258 1.00 62.75 93 ARG A N 1
ATOM 738 C CA . ARG A 1 93 ? 6.445 9.624 8.396 1.00 62.75 93 ARG A CA 1
ATOM 739 C C . ARG A 1 93 ? 7.733 10.410 8.118 1.00 62.75 93 ARG A C 1
ATOM 741 O O . ARG A 1 93 ? 7.654 11.531 7.611 1.00 62.75 93 ARG A O 1
ATOM 748 N N . SER A 1 94 ? 8.902 9.875 8.473 1.00 56.97 94 SER A N 1
ATOM 749 C CA . SER A 1 94 ? 10.187 10.580 8.371 1.00 56.97 94 SER A CA 1
ATOM 750 C C . SER A 1 94 ? 10.712 10.685 6.935 1.00 56.97 94 SER A C 1
ATOM 752 O O . SER A 1 94 ? 11.332 11.699 6.612 1.00 56.97 94 SER A O 1
ATOM 754 N N . GLN A 1 95 ? 10.384 9.743 6.041 1.00 57.72 95 GLN A N 1
ATOM 755 C CA . GLN A 1 95 ? 10.832 9.778 4.636 1.00 57.72 95 GLN A CA 1
ATOM 756 C C . GLN A 1 95 ? 10.365 11.028 3.861 1.00 57.72 95 GLN A C 1
ATOM 758 O O . GLN A 1 95 ? 11.097 11.533 3.011 1.00 57.72 95 GLN A O 1
ATOM 763 N N . ASN A 1 96 ? 9.201 11.596 4.195 1.00 61.59 96 ASN A N 1
ATOM 764 C CA . ASN A 1 96 ? 8.716 12.846 3.588 1.00 61.59 96 ASN A CA 1
ATOM 765 C C . ASN A 1 96 ? 9.247 14.106 4.288 1.00 61.59 96 ASN A C 1
ATOM 767 O O . ASN A 1 96 ? 9.351 15.165 3.671 1.00 61.59 96 ASN A O 1
ATOM 771 N N . LYS A 1 97 ? 9.581 14.014 5.580 1.00 56.38 97 LYS A N 1
ATOM 772 C CA . LYS A 1 97 ? 10.103 15.144 6.360 1.00 56.38 97 LYS A CA 1
ATOM 773 C C . LYS A 1 97 ? 11.579 15.402 6.084 1.00 56.38 97 LYS A C 1
ATOM 775 O O . LYS A 1 97 ? 11.969 16.558 6.025 1.00 56.38 97 LYS A O 1
ATOM 780 N N . LEU A 1 98 ? 12.372 14.351 5.873 1.00 56.66 98 LEU A N 1
ATOM 781 C CA . LEU A 1 98 ? 13.800 14.477 5.588 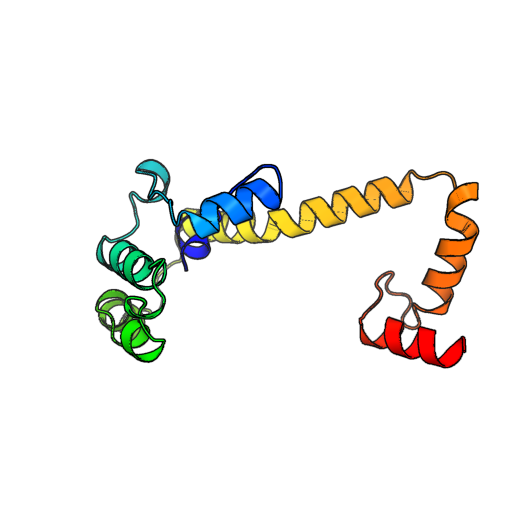1.00 56.66 98 LEU A CA 1
ATOM 782 C C . LEU A 1 98 ? 14.049 15.161 4.238 1.00 56.66 98 LEU A C 1
ATOM 784 O O . LEU A 1 98 ? 14.869 16.066 4.167 1.00 56.66 98 LEU A O 1
ATOM 788 N N . LYS A 1 99 ? 13.280 14.807 3.197 1.00 60.53 99 LYS A N 1
ATOM 789 C CA . LYS A 1 99 ? 13.332 15.499 1.897 1.00 60.53 99 LYS A CA 1
ATOM 790 C C . LYS A 1 99 ? 12.979 16.984 2.027 1.00 60.53 99 LYS A C 1
ATOM 792 O O . LYS A 1 99 ? 13.678 17.821 1.471 1.00 60.53 99 LYS A O 1
ATOM 797 N N . LYS A 1 100 ? 11.940 17.315 2.804 1.00 60.72 100 LYS A N 1
ATOM 798 C CA . LYS A 1 100 ? 11.552 18.710 3.083 1.00 60.72 100 LYS A CA 1
ATOM 799 C C . LYS A 1 100 ? 12.620 19.465 3.880 1.00 60.72 100 LYS A C 1
ATOM 801 O O . LYS A 1 100 ? 12.916 20.604 3.550 1.00 60.72 100 LYS A O 1
ATOM 806 N N . ALA A 1 101 ? 13.223 18.826 4.881 1.00 62.72 101 ALA A N 1
ATOM 807 C CA . ALA A 1 101 ? 14.305 19.410 5.669 1.00 62.72 101 ALA A CA 1
ATOM 808 C C . ALA A 1 101 ? 15.566 19.645 4.822 1.00 62.72 101 ALA A C 1
ATOM 810 O O . ALA A 1 101 ? 16.156 20.713 4.903 1.00 62.72 101 ALA A O 1
ATOM 811 N N . ALA A 1 102 ? 15.941 18.694 3.962 1.00 56.88 102 ALA A N 1
ATOM 812 C CA . ALA A 1 102 ? 17.068 18.846 3.044 1.00 56.88 102 ALA A CA 1
ATOM 813 C C . ALA A 1 102 ? 16.834 19.981 2.035 1.00 56.88 102 ALA A C 1
ATOM 815 O O . ALA A 1 102 ? 17.711 20.815 1.845 1.00 56.88 102 ALA A O 1
ATOM 816 N N . LEU A 1 103 ? 15.635 20.061 1.443 1.00 55.66 103 LEU A N 1
ATOM 817 C CA . LEU A 1 103 ? 15.274 21.144 0.524 1.00 55.66 103 LEU A CA 1
ATOM 818 C C . LEU A 1 103 ? 15.294 22.515 1.220 1.00 55.66 103 LEU A C 1
ATOM 820 O O . LEU A 1 103 ? 15.750 23.493 0.638 1.00 55.66 103 LEU A O 1
ATOM 824 N N . HIS A 1 104 ? 14.854 22.571 2.480 1.00 61.22 104 HIS A N 1
ATOM 825 C CA . HIS A 1 104 ? 14.909 23.777 3.304 1.00 61.22 104 HIS A CA 1
ATOM 826 C C . HIS A 1 104 ? 16.351 24.213 3.607 1.00 61.22 104 HIS A C 1
ATOM 828 O O . HIS A 1 104 ? 16.667 25.387 3.460 1.00 61.22 104 HIS A O 1
ATOM 834 N N . VAL A 1 105 ? 17.241 23.279 3.959 1.00 67.81 105 VAL A N 1
ATOM 835 C CA . VAL A 1 105 ? 18.667 23.576 4.192 1.00 67.81 105 VAL A CA 1
ATOM 836 C C . VAL A 1 105 ? 19.348 24.061 2.912 1.00 67.81 105 VAL A C 1
ATOM 838 O O . VAL A 1 105 ? 20.098 25.029 2.956 1.00 67.81 105 VAL A O 1
ATOM 841 N N . ILE A 1 106 ? 19.051 23.443 1.763 1.00 65.31 106 ILE A N 1
ATOM 842 C CA . ILE A 1 106 ? 19.566 23.893 0.462 1.00 65.31 106 ILE A CA 1
ATOM 843 C C . ILE A 1 106 ? 19.080 25.318 0.171 1.00 65.31 106 ILE A C 1
ATOM 845 O O . ILE A 1 106 ? 19.893 26.180 -0.134 1.00 65.31 106 ILE A O 1
ATOM 849 N N . ALA A 1 107 ? 17.785 25.599 0.347 1.00 61.78 107 ALA A N 1
ATOM 850 C CA . ALA A 1 107 ? 17.227 26.940 0.162 1.00 61.78 107 ALA A CA 1
ATOM 851 C C . ALA A 1 107 ? 17.835 27.996 1.108 1.00 61.78 107 ALA A C 1
ATOM 853 O O . ALA A 1 107 ? 17.926 29.162 0.735 1.00 61.78 107 ALA A O 1
ATOM 854 N N . GLN A 1 108 ? 18.271 27.602 2.309 1.00 62.62 108 GLN A N 1
ATOM 855 C CA . GLN A 1 108 ? 18.968 28.478 3.260 1.00 62.62 108 GLN A CA 1
ATOM 856 C C . GLN A 1 108 ? 20.442 28.723 2.911 1.00 62.62 108 GLN A C 1
ATOM 858 O O . GLN A 1 108 ? 21.016 29.697 3.390 1.00 62.62 108 GLN A O 1
ATOM 863 N N . GLN A 1 109 ? 21.062 27.840 2.126 1.00 63.91 109 GLN A N 1
ATOM 864 C CA . GLN A 1 109 ? 22.477 27.918 1.745 1.00 63.91 109 GLN A CA 1
ATOM 865 C C . GLN A 1 109 ? 22.701 28.478 0.334 1.00 63.91 109 GLN A C 1
ATOM 867 O O . GLN A 1 109 ? 23.851 28.659 -0.068 1.00 63.91 109 GLN A O 1
ATOM 872 N N . LEU A 1 110 ? 21.633 28.755 -0.420 1.00 62.47 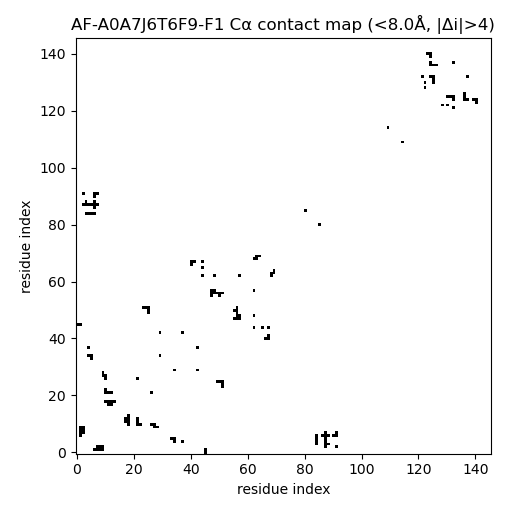110 LEU A N 1
ATOM 873 C CA . LEU A 1 110 ? 21.726 29.419 -1.718 1.00 62.47 110 LEU A CA 1
ATOM 874 C C . LEU A 1 110 ? 22.083 30.910 -1.540 1.00 62.47 110 LEU A C 1
ATOM 876 O O . LEU A 1 110 ? 21.484 31.566 -0.684 1.00 62.47 110 LEU A O 1
ATOM 880 N N . PRO A 1 111 ? 23.028 31.458 -2.332 1.00 65.06 111 PRO A N 1
ATOM 881 C CA . PRO A 1 111 ? 23.395 32.872 -2.279 1.00 65.06 111 PRO A CA 1
ATOM 882 C C . PRO A 1 111 ? 22.186 33.775 -2.537 1.00 65.06 111 PRO A C 1
ATOM 884 O O . PRO A 1 111 ? 21.416 33.539 -3.470 1.00 65.06 111 PRO A O 1
ATOM 887 N N . ASP A 1 112 ? 22.036 34.831 -1.732 1.00 62.62 112 ASP A N 1
ATOM 888 C CA . ASP A 1 112 ? 20.872 35.727 -1.781 1.00 62.62 112 ASP A CA 1
ATOM 889 C C . ASP A 1 112 ? 20.638 36.347 -3.169 1.00 62.62 112 ASP A C 1
ATOM 891 O O . ASP A 1 112 ? 19.494 36.580 -3.550 1.00 62.62 112 ASP A O 1
ATOM 895 N N . GLU A 1 113 ? 21.699 36.533 -3.956 1.00 65.75 113 GLU A N 1
ATOM 896 C CA . GLU A 1 113 ? 21.660 37.135 -5.293 1.00 65.75 113 GLU A CA 1
ATOM 897 C C . GLU A 1 113 ? 20.841 36.321 -6.315 1.00 65.75 113 GLU A C 1
ATOM 899 O O . GLU A 1 113 ? 20.226 36.912 -7.203 1.00 65.75 113 GLU A O 1
ATOM 904 N N . GLU A 1 114 ? 20.758 34.991 -6.178 1.00 58.47 114 GLU A N 1
ATOM 905 C CA . GLU A 1 114 ? 20.021 34.127 -7.121 1.00 58.47 114 GLU A CA 1
ATOM 906 C C . GLU A 1 114 ? 18.545 33.932 -6.746 1.00 58.47 114 GLU A C 1
ATOM 908 O O . GLU A 1 114 ? 17.726 33.536 -7.579 1.00 58.47 114 GLU A O 1
ATOM 913 N N . ILE A 1 115 ? 18.180 34.223 -5.495 1.00 66.06 115 ILE A N 1
ATOM 914 C CA . ILE A 1 115 ? 16.849 33.934 -4.947 1.00 66.06 115 ILE A CA 1
ATOM 915 C C . ILE A 1 115 ? 16.107 35.179 -4.468 1.00 66.06 115 ILE A C 1
ATOM 917 O O . ILE A 1 115 ? 14.978 35.050 -4.009 1.00 66.06 115 ILE A O 1
ATOM 921 N N . ASP A 1 116 ? 16.677 36.379 -4.597 1.00 68.94 116 ASP A N 1
ATOM 922 C CA . ASP A 1 116 ? 16.061 37.619 -4.110 1.00 68.94 116 ASP A CA 1
ATOM 923 C C . ASP A 1 116 ? 14.696 37.893 -4.770 1.00 68.94 116 ASP A C 1
ATOM 925 O O . ASP A 1 116 ? 13.715 38.240 -4.107 1.00 68.94 116 ASP A O 1
ATOM 929 N N . GLN A 1 117 ? 14.587 37.647 -6.080 1.00 66.12 117 GLN A N 1
ATOM 930 C CA . GLN A 1 117 ? 13.310 37.745 -6.795 1.00 66.12 117 GLN A CA 1
ATOM 931 C C . GLN A 1 117 ? 12.318 36.667 -6.341 1.00 66.12 117 GLN A C 1
ATOM 933 O O . GLN A 1 117 ? 11.148 36.968 -6.102 1.00 66.12 117 GLN A O 1
ATOM 938 N N . LEU A 1 118 ? 12.781 35.427 -6.161 1.00 68.12 118 LEU A N 1
ATOM 939 C CA . LEU A 1 118 ? 11.933 34.316 -5.731 1.00 68.12 118 LEU A CA 1
ATOM 940 C C . LEU A 1 118 ? 11.448 34.498 -4.284 1.00 68.12 118 LEU A C 1
ATOM 942 O O . LEU A 1 118 ? 10.284 34.239 -4.001 1.00 68.12 118 LEU A O 1
ATOM 946 N N . LYS A 1 119 ? 12.298 35.016 -3.389 1.00 69.56 119 LYS A N 1
ATOM 947 C CA . LYS A 1 119 ? 11.957 35.390 -2.009 1.00 69.56 119 LYS A CA 1
ATOM 948 C C . LYS A 1 119 ? 10.903 36.491 -1.979 1.00 69.56 119 LYS A C 1
ATOM 950 O O . LYS A 1 119 ? 9.931 36.367 -1.244 1.00 69.56 119 LYS A O 1
ATOM 955 N N . LYS A 1 120 ? 11.048 37.538 -2.800 1.00 72.81 120 LYS A N 1
ATOM 956 C CA . LYS A 1 120 ? 10.059 38.627 -2.898 1.00 72.81 120 LYS A CA 1
ATOM 957 C C . LYS A 1 120 ? 8.690 38.126 -3.359 1.00 72.81 120 LYS A C 1
ATOM 959 O O . LYS A 1 120 ? 7.682 38.537 -2.795 1.00 72.81 120 LYS A O 1
ATOM 964 N N . ILE A 1 121 ? 8.661 37.223 -4.339 1.00 73.12 121 ILE A N 1
ATOM 965 C CA . ILE A 1 121 ? 7.422 36.593 -4.819 1.00 73.12 121 ILE A CA 1
ATOM 966 C C . ILE A 1 121 ? 6.839 35.664 -3.748 1.00 73.12 121 ILE A C 1
ATOM 968 O O . ILE A 1 121 ? 5.644 35.690 -3.488 1.00 73.12 121 ILE A O 1
ATOM 972 N N . PHE A 1 122 ? 7.671 34.867 -3.082 1.00 71.69 122 PHE A N 1
ATOM 973 C CA . PHE A 1 122 ? 7.215 33.967 -2.026 1.00 71.69 122 PHE A CA 1
ATOM 974 C C . PHE A 1 122 ? 6.573 34.742 -0.868 1.00 71.69 122 PHE A C 1
ATOM 976 O O . PHE A 1 122 ? 5.461 34.426 -0.466 1.00 71.69 122 PHE A O 1
ATOM 983 N N . ILE A 1 123 ? 7.230 35.805 -0.396 1.00 74.38 123 ILE A N 1
ATOM 984 C CA . ILE A 1 123 ? 6.732 36.668 0.686 1.00 74.38 123 ILE A CA 1
ATOM 985 C C . ILE A 1 123 ? 5.470 37.436 0.262 1.00 74.38 123 ILE A C 1
ATOM 987 O O . ILE A 1 123 ? 4.607 37.701 1.092 1.00 74.38 123 ILE A O 1
ATOM 991 N N . SER A 1 124 ? 5.324 37.804 -1.016 1.00 75.12 124 SER A N 1
ATOM 992 C CA . SER A 1 124 ? 4.116 38.507 -1.472 1.00 75.12 124 SER A CA 1
ATOM 993 C C . SER A 1 124 ? 2.878 37.602 -1.531 1.00 75.12 124 SER A C 1
ATOM 995 O O . SER A 1 124 ? 1.750 38.102 -1.403 1.00 75.12 124 SER A O 1
ATOM 997 N N . ILE A 1 125 ? 3.090 36.291 -1.696 1.00 76.00 125 ILE A N 1
ATOM 998 C CA . ILE A 1 125 ? 2.052 35.255 -1.755 1.00 76.00 125 ILE A CA 1
ATOM 999 C C . ILE A 1 125 ? 1.757 34.677 -0.358 1.00 76.00 125 ILE A C 1
ATOM 1001 O O . ILE A 1 125 ? 0.600 34.388 -0.063 1.00 76.00 125 ILE A O 1
ATOM 1005 N N . ASP A 1 126 ? 2.761 34.566 0.514 1.00 74.31 126 ASP A N 1
ATOM 1006 C CA . ASP A 1 126 ? 2.638 34.096 1.902 1.00 74.31 126 ASP A CA 1
ATOM 1007 C C . ASP A 1 126 ? 1.929 35.137 2.793 1.00 74.31 126 ASP A C 1
ATOM 1009 O O . ASP A 1 126 ? 2.548 35.914 3.524 1.00 74.31 126 ASP A O 1
ATOM 1013 N N . LYS A 1 127 ? 0.595 35.201 2.692 1.00 73.62 127 LYS A N 1
ATOM 1014 C CA . LYS A 1 127 ? -0.229 36.184 3.417 1.00 73.62 127 LYS A CA 1
ATOM 1015 C C . LYS A 1 127 ? -0.265 35.936 4.918 1.00 73.62 127 LYS A C 1
ATOM 1017 O O . LYS A 1 127 ? -0.445 36.891 5.676 1.00 73.62 127 LYS A O 1
ATOM 1022 N N . ASN A 1 128 ? -0.166 34.679 5.339 1.00 72.12 128 ASN A N 1
ATOM 1023 C CA . ASN A 1 128 ? -0.229 34.320 6.748 1.00 72.12 128 ASN A CA 1
ATOM 1024 C C . ASN A 1 128 ? 1.152 34.425 7.439 1.00 72.12 128 ASN A C 1
ATOM 1026 O O . ASN A 1 128 ? 1.205 34.477 8.669 1.00 72.12 128 ASN A O 1
ATOM 1030 N N . GLY A 1 129 ? 2.238 34.536 6.660 1.00 68.31 129 GLY A N 1
ATOM 1031 C CA . GLY A 1 129 ? 3.604 34.732 7.138 1.00 68.31 129 GLY A CA 1
ATOM 1032 C C . GLY A 1 129 ? 4.177 33.512 7.857 1.00 68.31 129 GLY A C 1
ATOM 1033 O O . GLY A 1 129 ? 5.099 33.658 8.665 1.00 68.31 129 GLY A O 1
ATOM 1034 N N . ASP A 1 130 ? 3.612 32.325 7.627 1.00 69.69 130 ASP A N 1
ATOM 1035 C CA . ASP A 1 130 ? 4.013 31.082 8.287 1.00 69.69 130 ASP A CA 1
ATOM 1036 C C . ASP A 1 130 ? 5.186 30.376 7.582 1.00 69.69 130 ASP A C 1
ATOM 1038 O O . ASP A 1 130 ? 5.692 29.353 8.067 1.00 69.69 130 ASP A O 1
ATOM 1042 N N . GLY A 1 131 ? 5.657 30.944 6.465 1.00 66.44 131 GLY A N 1
ATOM 1043 C CA . GLY A 1 131 ? 6.766 30.432 5.674 1.00 66.44 131 GLY A CA 1
ATOM 1044 C C . GLY A 1 131 ? 6.397 29.233 4.799 1.00 66.44 131 GLY A C 1
ATOM 1045 O O . GLY A 1 131 ? 7.295 28.534 4.317 1.00 66.44 131 GLY A O 1
ATOM 1046 N N . GLN A 1 132 ? 5.107 28.950 4.602 1.00 71.62 132 GLN A N 1
ATOM 1047 C CA . GLN A 1 132 ? 4.586 27.881 3.756 1.00 71.62 132 GLN A CA 1
ATOM 1048 C C . GLN A 1 132 ? 3.511 28.427 2.813 1.00 71.62 132 GLN A C 1
ATOM 1050 O O . GLN A 1 132 ? 2.662 29.212 3.195 1.00 71.62 132 GLN A O 1
ATOM 1055 N N . LEU A 1 133 ? 3.510 27.954 1.564 1.00 72.19 133 LEU A N 1
ATOM 1056 C CA . LEU A 1 133 ? 2.460 28.298 0.606 1.00 72.19 133 LEU A CA 1
ATOM 1057 C C . LEU A 1 133 ? 1.434 27.173 0.531 1.00 72.19 133 LEU A C 1
ATOM 1059 O O . LEU A 1 133 ? 1.722 26.068 0.056 1.00 72.19 133 LEU A O 1
ATOM 1063 N N . THR A 1 134 ? 0.220 27.453 0.982 1.00 76.69 134 THR A N 1
ATOM 1064 C CA . THR A 1 134 ? -0.927 26.583 0.738 1.00 76.69 134 THR A CA 1
ATOM 1065 C C . THR A 1 134 ? -1.398 26.706 -0.713 1.00 76.69 134 THR A C 1
ATOM 1067 O O . THR A 1 134 ? -1.176 27.709 -1.390 1.00 76.69 134 THR A O 1
ATOM 1070 N N . VAL A 1 135 ? -2.097 25.681 -1.216 1.00 75.38 135 VAL A N 1
ATOM 1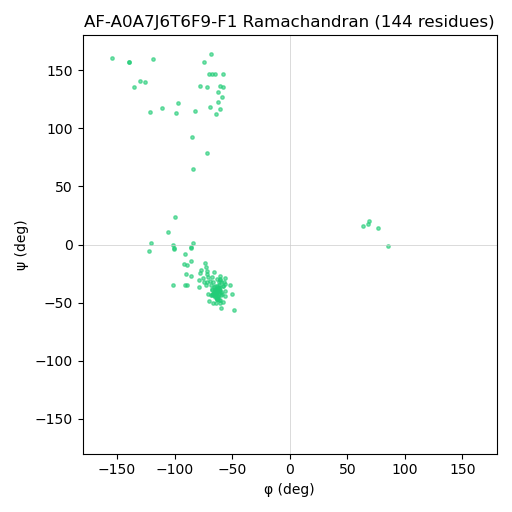071 C CA . VAL A 1 135 ? -2.702 25.722 -2.565 1.00 75.38 135 VAL A CA 1
ATOM 1072 C C . VAL A 1 135 ? -3.631 26.932 -2.712 1.00 75.38 135 VAL A C 1
ATOM 1074 O O . VAL A 1 135 ? -3.697 27.524 -3.784 1.00 75.38 135 VAL A O 1
ATOM 1077 N N . HIS A 1 136 ? -4.310 27.316 -1.631 1.00 73.94 136 HIS A N 1
ATOM 1078 C CA . HIS A 1 136 ? -5.174 28.488 -1.596 1.00 73.94 136 HIS A CA 1
ATOM 1079 C C . HIS A 1 136 ? -4.385 29.789 -1.805 1.00 73.94 136 HIS A C 1
ATOM 1081 O O . HIS A 1 136 ? -4.725 30.561 -2.696 1.00 73.94 136 HIS A O 1
ATOM 1087 N N . GLU A 1 137 ? -3.293 29.990 -1.061 1.00 76.25 137 GLU A N 1
ATOM 1088 C CA . GLU A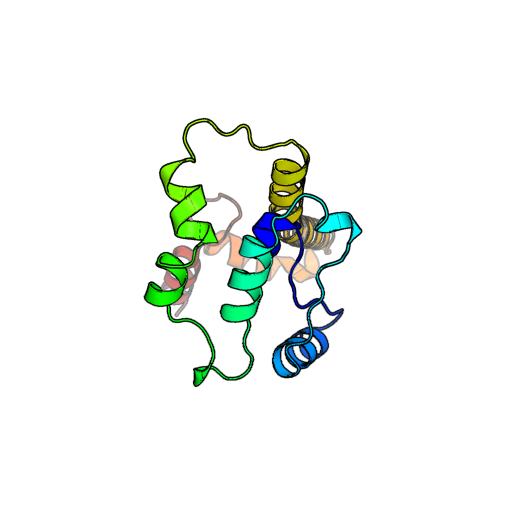 1 137 ? -2.434 31.180 -1.181 1.00 76.25 137 GLU A CA 1
ATOM 1089 C C . GLU A 1 137 ? -1.793 31.291 -2.567 1.00 76.25 137 GLU A C 1
ATOM 1091 O O . GLU A 1 137 ? -1.739 32.380 -3.130 1.00 76.25 137 GLU A O 1
ATOM 1096 N N . ILE A 1 138 ? -1.389 30.168 -3.174 1.00 76.00 138 ILE A N 1
ATOM 1097 C CA . ILE A 1 138 ? -0.855 30.154 -4.547 1.00 76.00 138 ILE A CA 1
ATOM 1098 C C . ILE A 1 138 ? -1.915 30.614 -5.555 1.00 76.00 138 ILE A C 1
ATOM 1100 O O . ILE A 1 138 ? -1.624 31.436 -6.424 1.00 76.00 138 ILE A O 1
ATOM 1104 N N . VAL A 1 139 ? -3.143 30.095 -5.455 1.00 78.50 139 VAL A N 1
ATOM 1105 C CA . VAL A 1 139 ? -4.238 30.443 -6.375 1.00 78.50 139 VAL A CA 1
ATOM 1106 C C . V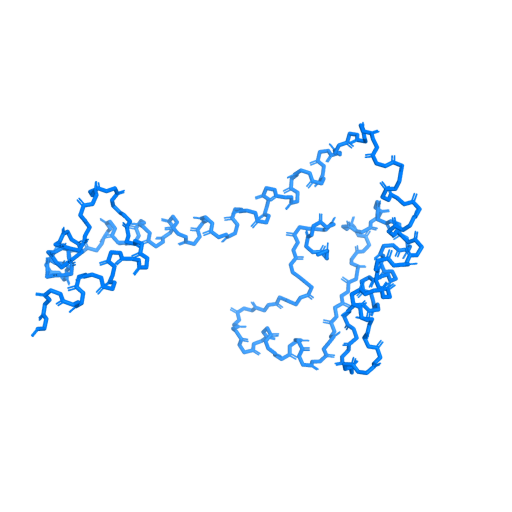AL A 1 139 ? -4.637 31.911 -6.223 1.00 78.50 139 VAL A C 1
ATOM 1108 O O . VAL A 1 139 ? -4.812 32.603 -7.225 1.00 78.50 139 VAL A O 1
ATOM 1111 N N . GLU A 1 140 ? -4.737 32.414 -4.994 1.00 78.00 140 GLU A N 1
ATOM 1112 C CA . GLU A 1 140 ? -5.016 33.831 -4.741 1.00 78.00 140 GLU A CA 1
ATOM 1113 C C . GLU A 1 140 ? -3.885 34.744 -5.225 1.00 78.00 140 GLU A C 1
ATOM 1115 O O . GLU A 1 140 ? -4.156 35.769 -5.850 1.00 78.00 140 GLU A O 1
ATOM 1120 N N . GLY A 1 141 ? -2.626 34.357 -5.000 1.00 73.50 141 GLY A N 1
ATOM 1121 C CA . GLY A 1 141 ? -1.458 35.103 -5.463 1.00 73.50 141 GLY A CA 1
ATOM 1122 C C . GLY A 1 141 ? -1.385 35.219 -6.987 1.00 73.50 141 GLY A C 1
ATOM 1123 O O . GLY A 1 141 ? -1.076 36.291 -7.502 1.00 73.50 141 GLY A O 1
ATOM 1124 N N . ILE A 1 142 ? -1.733 34.153 -7.717 1.00 73.62 142 ILE A N 1
ATOM 1125 C CA . ILE A 1 142 ? -1.793 34.162 -9.190 1.00 73.62 142 ILE A CA 1
ATOM 1126 C C . ILE A 1 142 ? -2.934 35.059 -9.694 1.00 73.62 142 ILE A C 1
ATOM 1128 O O . ILE A 1 142 ? -2.742 35.793 -10.659 1.00 73.62 142 ILE A O 1
ATOM 1132 N N . ASN A 1 143 ? -4.093 35.053 -9.027 1.00 69.38 143 ASN A N 1
ATOM 1133 C CA . ASN A 1 143 ? -5.248 35.875 -9.415 1.00 69.38 143 ASN A CA 1
ATOM 1134 C C . ASN A 1 143 ? -5.081 37.377 -9.113 1.00 69.38 143 ASN A C 1
ATOM 1136 O O . ASN A 1 143 ? -5.814 38.182 -9.674 1.00 69.38 143 ASN A O 1
ATOM 1140 N N . GLN A 1 144 ? -4.163 37.764 -8.220 1.00 63.53 144 GLN A N 1
ATOM 1141 C CA . GLN A 1 144 ? -3.845 39.171 -7.924 1.00 63.53 144 GLN A CA 1
ATOM 1142 C C . GLN A 1 144 ? -2.702 39.738 -8.784 1.00 63.53 144 GLN A C 1
ATOM 1144 O O . GLN A 1 144 ? -2.525 40.954 -8.823 1.00 63.53 144 GLN A O 1
ATOM 1149 N N . ALA A 1 145 ? -1.902 38.876 -9.420 1.00 59.16 145 ALA A N 1
ATOM 1150 C CA . ALA A 1 145 ? -0.728 39.259 -10.208 1.00 59.16 145 ALA A CA 1
ATOM 1151 C C . ALA A 1 145 ? -0.970 39.285 -11.733 1.00 59.16 145 ALA A C 1
ATOM 1153 O O . ALA A 1 145 ? -0.050 39.631 -12.478 1.00 59.16 145 ALA A O 1
ATOM 1154 N N . GLY A 1 146 ? -2.172 38.914 -12.191 1.00 43.19 146 GLY A N 1
ATOM 1155 C CA . GLY A 1 146 ? -2.647 39.054 -13.575 1.00 43.19 146 GLY A CA 1
ATOM 1156 C C . GLY A 1 146 ? -3.739 40.106 -13.686 1.00 43.19 146 GLY A C 1
ATOM 1157 O O . GLY A 1 146 ? -3.810 40.741 -14.760 1.00 43.19 146 GLY A O 1
#

InterPro domains:
  IPR000719 Protein kinase domain [PF00069] (1-69)
  IPR000719 Protein kinase domain [PS50011] (1-69)
  IPR002048 EF-hand domain [PS50222] (113-146)
  IPR011009 Protein kinase-like domain superfamily [SSF56112] (1-77)
  IPR011992 EF-hand domain pair [SSF47473] (99-138)
  IPR018247 EF-Hand 1, calcium-binding site [PS00018] (126-138)
  IPR050205 Calcium-dependent Serine/Threonine Protein Kinases [PTHR24349] (1-138)

pLDDT: mean 75.71, std 12.53, range [43.19, 95.62]

Secondary structure (DSSP, 8-state):
-HHHHHSS-SS--SSHHHHHHHHHHT-----TTTTTTS-HHHHHHHHHHT-SSTTTSPPHHHHHTSHHHHHHGGG-SS----HHHHHHHHHHHHHHHHHHHHHHHHHHHS-HHHHHHHHHHHHHH-SS-SS---HHHHHHHHHH--

Solvent-accessible surface area (backbone atoms only — not comparable to full-atom values): 8717 Å² total; per-residue (Å²): 108,67,34,66,69,61,28,50,68,68,53,78,53,98,44,72,68,49,26,52,50,34,56,74,68,48,63,62,79,84,51,67,84,68,42,65,90,55,56,67,54,55,55,48,53,49,55,36,61,58,36,75,53,69,89,73,24,54,50,73,67,58,51,58,67,28,68,44,44,59,65,44,62,84,65,64,70,87,70,78,80,51,68,69,48,52,50,20,52,48,50,52,57,43,64,63,48,52,56,51,50,51,52,50,53,51,66,71,68,52,62,63,87,83,40,50,68,57,49,54,54,50,58,72,33,32,80,84,69,79,87,62,80,49,76,64,38,51,54,52,40,55,68,74,75,109

Foldseek 3Di:
DVLLQQLDDQFDDPDPVSSVVCLLVLDGDDPCVRCVPPDVLRVVLVVLQSDNPPVSHDDPVRSCPGPVNVVVVVVPDPDDPPVNSVVSVVSNVVVVVVVVVVVVVVVVPDDCVVCVVVVVLQVQLPPVPPSDHDPVSVVVSVVVVD

Radius of gyration: 21.91 Å; Cα contacts (8 Å, |Δi|>4): 91; chains: 1; bounding box: 40×54×37 Å

Sequence (146 aa):
MYILLCGYPPFYGETDADVLTKVRLGNYTFNAADWKGVSDDAKDLIRKLLKINPRDRYTAEQALNHLWVRNKAPKAQGAPLEGAQIENLKSFRSQNKLKKAALHVIAQQLPDEEIDQLKKIFISIDKNGDGQLTVHEIVEGINQAG

Nearest PDB structures (foldseek):
  2j90-assembly1_B  TM=9.856E-01  e=1.999E-05  Homo sapiens
  2j90-assembly1_A  TM=9.721E-01  e=3.742E-05  Homo sapiens
  3bqr-assembly1_A-2  TM=9.728E-01  e=5.577E-05  Homo sapiens
  3zxt-assembly2_C  TM=9.678E-01  e=7.852E-05  Homo sapiens
  8uso-assembly1_B  TM=6.697E-01  e=1.267E-05  Homo sapiens